Protein AF-A0A956PMZ0-F1 (afdb_monomer)

Solvent-accessible surface area (backbone atoms only — not comparable to full-atom values): 6805 Å² total; per-residue (Å²): 133,93,84,77,56,69,70,60,45,34,74,75,53,40,74,47,64,72,38,71,48,65,55,79,91,53,97,48,68,50,54,26,74,41,56,53,54,49,92,94,58,68,57,39,80,57,94,92,48,43,47,35,85,71,41,34,20,42,74,79,65,39,64,92,76,49,33,46,78,43,72,49,60,59,36,77,46,80,43,93,87,81,37,40,28,25,26,20,42,25,28,42,98,93,37,83,66,36,78,23,19,48,22,12,69,91,77,39,78,75,42,36,86,66,24,34,56

Secondary structure (DSSP, 8-state):
-----HHHHHHHH---TT-EEE-TTSS-EEE--EE-S-TT-----STTSSSSBTTTB-SS--TTTT--SEEEEEEEEEETTTEEEEEEEEEETTEEEEEE--B-TTTSTTPPTT-B-

Radius of gyration: 14.93 Å; Cα contacts (8 Å, |Δi|>4): 235; chains: 1; bounding box: 39×31×37 Å

Foldseek 3Di:
DDDDDQVVCCVPLNDAAQDWDDDPPDPDIAGAHEEQEDPPQFDDDDDPGQPDDPGQADPPQDVVNQEFPDKDTQDFDDDPVVHTHTFIWTHDPNDTPDTHYAGDPVHGPNHDPSRYD

Sequence 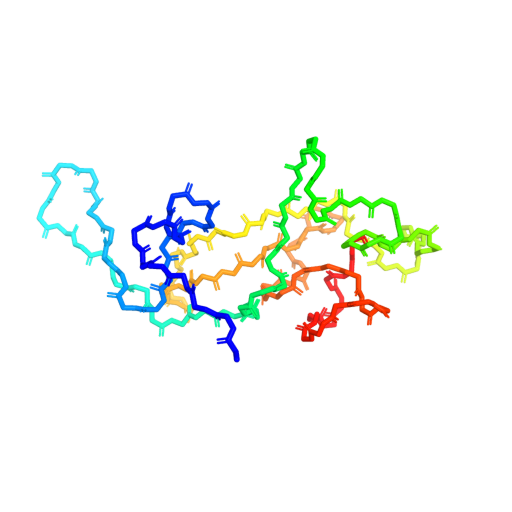(117 aa):
MTQVSRQEYVGIFGPTVGDKIRLGNTDLYLEIEKDLRVYGEELIYGGGKTMRDGQGMDNYLTRAGGALDLVITNVTVVDAELGVIKADVGVRDGLIVGIGKAGNPNTMHGVTTGMAV

pLDDT: mean 97.81, std 3.03, range [66.5, 98.88]

Mean predicted aligned error: 2.31 Å

Structure (mmCIF, N/CA/C/O backbone):
data_AF-A0A956PMZ0-F1
#
_entry.id   AF-A0A956PMZ0-F1
#
loop_
_atom_site.group_PDB
_atom_site.id
_atom_site.type_symbol
_atom_site.label_atom_id
_atom_site.label_alt_id
_atom_site.label_comp_id
_atom_site.label_asym_id
_atom_site.label_entity_id
_atom_site.label_seq_id
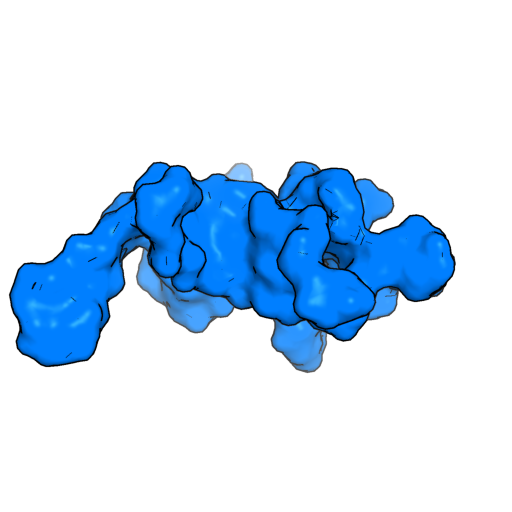_atom_site.pdbx_PDB_ins_code
_atom_site.Cartn_x
_atom_site.Cartn_y
_atom_site.Cartn_z
_atom_site.occupancy
_atom_site.B_iso_or_equiv
_atom_site.auth_seq_id
_atom_site.auth_comp_id
_atom_site.auth_asym_id
_atom_site.auth_atom_id
_atom_site.pdbx_PDB_model_num
ATOM 1 N N . MET A 1 1 ? 16.428 12.388 13.380 1.00 66.50 1 MET A N 1
ATOM 2 C CA . MET A 1 1 ? 15.300 11.679 12.744 1.00 66.50 1 MET A CA 1
ATOM 3 C C . MET A 1 1 ? 14.111 12.622 12.792 1.00 66.50 1 MET A C 1
ATOM 5 O O . MET A 1 1 ? 13.828 13.131 13.871 1.00 66.50 1 MET A O 1
ATOM 9 N N . THR A 1 2 ? 13.508 12.946 11.652 1.00 92.69 2 THR A N 1
ATOM 10 C CA . THR A 1 2 ? 12.341 13.843 11.601 1.00 92.69 2 THR A CA 1
ATOM 11 C C . THR A 1 2 ? 11.118 13.108 12.143 1.00 92.69 2 THR A C 1
ATOM 13 O O . THR A 1 2 ? 10.989 11.905 11.935 1.00 92.69 2 THR A O 1
ATOM 16 N N . GLN A 1 3 ? 10.246 13.810 12.859 1.00 95.12 3 GLN A N 1
ATOM 17 C CA . GLN A 1 3 ? 9.015 13.255 13.420 1.00 95.12 3 GLN A CA 1
ATOM 18 C C . GLN A 1 3 ? 7.813 14.014 12.854 1.00 95.12 3 GLN A C 1
ATOM 20 O O . GLN A 1 3 ? 7.926 15.194 12.527 1.00 95.12 3 GLN A O 1
ATOM 25 N N . VAL A 1 4 ? 6.675 13.334 12.752 1.00 96.94 4 VAL A N 1
ATOM 26 C CA . VAL A 1 4 ? 5.390 13.892 12.312 1.00 96.94 4 VAL A CA 1
ATOM 27 C C . VAL A 1 4 ? 4.322 13.506 13.327 1.00 96.94 4 VAL A C 1
ATOM 29 O O . VAL A 1 4 ? 4.398 12.429 13.926 1.00 96.94 4 VAL A O 1
ATOM 32 N N . SER A 1 5 ? 3.344 14.381 13.564 1.00 98.00 5 SER A N 1
ATOM 33 C CA . SER A 1 5 ? 2.247 14.034 14.462 1.00 98.00 5 SER A CA 1
ATOM 34 C C . SER A 1 5 ? 1.367 12.946 13.844 1.00 98.00 5 SER A C 1
ATOM 36 O O . SER A 1 5 ? 1.225 12.840 12.624 1.00 98.00 5 SER A O 1
ATOM 38 N N . ARG A 1 6 ? 0.721 12.143 14.695 1.00 97.38 6 ARG A N 1
ATOM 39 C CA . ARG A 1 6 ? -0.161 11.071 14.224 1.00 97.38 6 ARG A CA 1
ATOM 40 C C . ARG A 1 6 ? -1.338 11.608 13.407 1.00 97.38 6 ARG A C 1
ATOM 42 O O . ARG A 1 6 ? -1.667 11.047 12.372 1.00 97.38 6 ARG A O 1
ATOM 49 N N . GLN A 1 7 ? -1.919 12.731 13.828 1.00 97.88 7 GLN A N 1
ATOM 50 C CA . GLN A 1 7 ? -3.029 13.375 13.122 1.00 97.88 7 GLN A CA 1
ATOM 51 C C . GLN A 1 7 ? -2.639 13.805 11.699 1.00 97.88 7 GLN A C 1
ATOM 53 O O . GLN A 1 7 ? -3.395 13.570 10.758 1.00 97.88 7 GLN A O 1
ATOM 58 N N . GLU A 1 8 ? -1.461 14.415 11.534 1.00 98.19 8 GLU A N 1
ATOM 59 C CA . GLU A 1 8 ? -0.953 14.817 10.217 1.00 98.19 8 GLU A CA 1
ATOM 60 C C . GLU A 1 8 ? -0.624 13.600 9.351 1.00 98.19 8 GLU A C 1
ATOM 62 O O . GLU A 1 8 ? -0.993 13.573 8.179 1.00 98.19 8 GLU A O 1
ATOM 67 N N . TYR A 1 9 ? -0.000 12.570 9.934 1.00 98.19 9 TYR A N 1
ATOM 68 C CA . TYR A 1 9 ? 0.296 11.325 9.227 1.00 98.19 9 TYR A CA 1
ATOM 69 C C . TYR A 1 9 ? -0.980 10.687 8.663 1.00 98.19 9 TYR A C 1
ATOM 71 O O . TYR A 1 9 ? -1.052 10.388 7.471 1.00 98.19 9 TYR A O 1
ATOM 79 N N . VAL A 1 10 ? -2.021 10.560 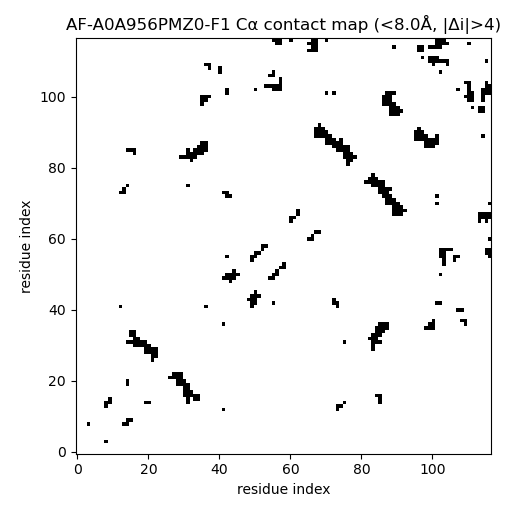9.493 1.00 97.88 10 VAL A N 1
ATOM 80 C CA . VAL A 1 10 ? -3.318 10.006 9.079 1.00 97.88 10 VAL A CA 1
ATOM 81 C C . VAL A 1 10 ? -3.980 10.856 7.997 1.00 97.88 10 VAL A C 1
ATOM 83 O O . VAL A 1 10 ? -4.569 10.304 7.071 1.00 97.88 10 VAL A O 1
ATOM 86 N N . GLY A 1 11 ? -3.848 12.183 8.062 1.00 97.75 11 GLY A N 1
ATOM 87 C CA . GLY A 1 11 ? -4.384 13.087 7.043 1.00 97.75 11 GLY A CA 1
ATOM 88 C C . GLY A 1 11 ? -3.767 12.910 5.650 1.00 97.75 11 GLY A C 1
ATOM 89 O O . GLY A 1 11 ? -4.405 13.271 4.663 1.00 97.75 11 GLY A O 1
ATOM 90 N N . ILE A 1 12 ? -2.554 12.352 5.557 1.00 97.00 12 ILE A N 1
ATOM 91 C CA . ILE A 1 12 ? -1.819 12.189 4.292 1.00 97.00 12 ILE A CA 1
ATOM 92 C C . ILE A 1 12 ? -1.810 10.727 3.827 1.00 97.00 12 ILE A C 1
ATOM 94 O O . I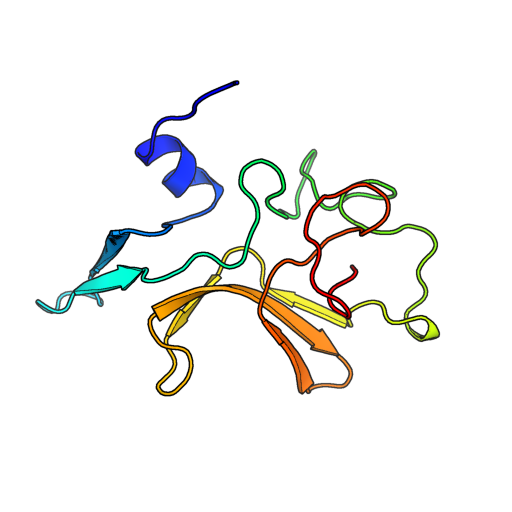LE A 1 12 ? -2.097 10.449 2.664 1.00 97.00 12 ILE A O 1
ATOM 98 N N . PHE A 1 13 ? -1.484 9.793 4.723 1.00 98.12 13 PHE A N 1
ATOM 99 C CA . PHE A 1 13 ? -1.244 8.375 4.412 1.00 98.12 13 PHE A CA 1
ATOM 100 C C . PHE A 1 13 ? -2.335 7.442 4.965 1.00 98.12 13 PHE A C 1
ATOM 102 O O . PHE A 1 13 ? -2.334 6.230 4.715 1.00 98.12 13 PHE A O 1
ATOM 109 N N . GLY A 1 14 ? -3.287 7.990 5.718 1.00 98.31 14 GLY A N 1
ATOM 110 C CA . GLY A 1 14 ? -4.302 7.229 6.433 1.00 98.31 14 GLY A CA 1
ATOM 111 C C . GLY A 1 14 ? -3.782 6.560 7.717 1.00 98.31 14 GLY A C 1
ATOM 112 O O . GLY A 1 14 ? -2.620 6.721 8.090 1.00 98.31 14 GLY A O 1
ATOM 113 N N . PRO A 1 15 ? -4.653 5.807 8.409 1.00 98.44 15 PRO A N 1
ATOM 114 C CA . PRO A 1 15 ? -4.347 5.172 9.694 1.00 98.44 15 PRO A CA 1
ATOM 115 C C . PRO A 1 15 ? -3.251 4.103 9.574 1.00 98.44 15 PRO A C 1
ATOM 117 O O . PRO A 1 15 ? -3.116 3.475 8.523 1.00 98.44 15 PRO A O 1
ATOM 120 N N . THR A 1 16 ? -2.493 3.886 10.652 1.00 98.75 16 THR A N 1
ATOM 121 C CA . THR A 1 16 ? -1.434 2.865 10.783 1.00 98.75 16 THR A CA 1
ATOM 122 C C . THR A 1 16 ? -1.530 2.123 12.136 1.00 98.75 16 THR A C 1
ATOM 124 O O . THR A 1 16 ? -2.517 2.275 12.850 1.00 98.75 16 THR A O 1
ATOM 127 N N . VAL A 1 17 ? -0.552 1.283 12.497 1.00 98.69 17 VAL A N 1
ATOM 128 C CA . VAL A 1 17 ? -0.590 0.330 13.630 1.00 98.69 17 VAL A CA 1
ATOM 129 C C . VAL A 1 17 ? -1.130 0.943 14.924 1.00 98.69 17 VAL A C 1
ATOM 131 O O . VAL A 1 17 ? -0.539 1.872 15.475 1.00 98.69 17 VAL A O 1
ATOM 134 N N . GLY A 1 18 ? -2.226 0.397 15.446 1.00 98.50 18 GLY A N 1
ATOM 135 C CA . GLY A 1 18 ? -2.902 0.845 16.668 1.00 98.50 18 GLY A CA 1
ATOM 136 C C . GLY A 1 18 ? -3.947 1.950 16.464 1.00 98.50 18 GLY A C 1
ATOM 137 O O . GLY A 1 18 ? -4.664 2.285 17.406 1.00 98.50 18 GLY A O 1
ATOM 138 N N . ASP A 1 19 ? -4.066 2.523 15.261 1.00 98.62 19 ASP A N 1
ATOM 139 C CA . ASP A 1 19 ? -5.194 3.396 14.928 1.00 98.62 19 ASP A CA 1
ATOM 140 C C . ASP A 1 19 ? -6.477 2.579 14.793 1.00 98.62 19 ASP A C 1
ATOM 142 O O . ASP A 1 19 ? -6.460 1.438 14.322 1.00 98.62 19 ASP A O 1
ATOM 146 N N . LYS A 1 20 ? -7.602 3.196 15.174 1.00 98.62 20 LYS A N 1
ATOM 147 C CA . LYS A 1 20 ? -8.928 2.579 15.116 1.00 98.62 20 LYS A CA 1
ATOM 148 C C . LYS A 1 20 ? -9.830 3.255 14.098 1.00 98.62 20 LYS A C 1
ATOM 150 O O . LYS A 1 20 ? -9.943 4.478 14.080 1.00 98.62 20 LYS A O 1
ATOM 155 N N . ILE A 1 21 ? -10.524 2.451 13.298 1.00 98.62 21 ILE A N 1
ATOM 156 C CA . ILE A 1 21 ? -11.502 2.906 12.307 1.00 98.62 21 ILE A CA 1
ATOM 157 C C . ILE A 1 21 ? -12.884 2.412 12.723 1.00 98.62 21 ILE A C 1
ATOM 159 O O . ILE A 1 21 ? -13.099 1.209 12.872 1.00 98.62 21 ILE A O 1
ATOM 163 N N . ARG A 1 22 ? -13.832 3.338 12.888 1.00 98.62 22 ARG A N 1
ATOM 164 C CA . ARG A 1 22 ? -15.238 3.006 13.147 1.00 98.62 22 ARG A CA 1
ATOM 165 C C . ARG A 1 22 ? -15.912 2.534 11.859 1.00 98.62 22 ARG A C 1
ATOM 167 O O . ARG A 1 22 ? -15.807 3.201 10.829 1.00 98.62 22 ARG A O 1
ATOM 174 N N . LEU A 1 23 ? -16.644 1.425 11.919 1.00 98.56 23 LEU A N 1
ATOM 175 C CA . LEU A 1 23 ? -17.385 0.908 10.767 1.00 98.56 23 LEU A CA 1
ATOM 176 C C . LEU A 1 23 ? -18.754 1.585 10.656 1.00 98.56 23 LEU A C 1
ATOM 178 O O . LEU A 1 23 ? -19.734 1.174 11.282 1.00 98.56 23 LEU A O 1
ATOM 182 N N . GLY A 1 24 ? -18.811 2.652 9.858 1.00 98.19 24 GLY A N 1
ATOM 183 C CA . GLY A 1 24 ? -20.024 3.441 9.655 1.00 98.19 24 GLY A CA 1
ATOM 184 C C . GLY A 1 24 ? -20.514 4.072 10.960 1.00 98.19 24 GLY A C 1
ATOM 185 O O . GLY A 1 24 ? -19.747 4.685 11.699 1.00 98.19 24 GLY A O 1
ATOM 186 N N . ASN A 1 25 ? -21.804 3.917 11.252 1.00 98.06 25 ASN A N 1
ATOM 187 C CA . ASN A 1 25 ? -22.431 4.399 12.484 1.00 98.06 25 ASN A CA 1
ATOM 188 C C . ASN A 1 25 ? -22.548 3.322 13.582 1.00 98.06 25 ASN A C 1
ATOM 190 O O . ASN A 1 25 ? -23.149 3.585 14.620 1.00 98.06 25 ASN A O 1
ATOM 194 N N . THR A 1 26 ? -21.965 2.137 13.389 1.00 98.69 26 THR A N 1
ATOM 195 C CA . THR A 1 26 ? -22.013 1.025 14.360 1.00 98.69 26 THR A CA 1
ATOM 196 C C . THR A 1 26 ? -21.076 1.248 15.546 1.00 98.69 26 THR A C 1
ATOM 198 O O . THR A 1 26 ? -20.232 2.130 15.491 1.00 98.69 26 THR A O 1
ATOM 201 N N . ASP A 1 27 ? -21.138 0.422 16.589 1.00 98.56 27 ASP A N 1
ATOM 202 C CA . ASP A 1 27 ? -20.152 0.450 17.686 1.00 98.56 27 ASP A CA 1
ATOM 203 C C . ASP A 1 27 ? -18.959 -0.496 17.455 1.00 98.56 27 ASP A C 1
ATOM 205 O O . ASP A 1 27 ? -18.256 -0.878 18.390 1.00 98.56 27 ASP A O 1
ATOM 209 N N . LEU A 1 28 ? -18.713 -0.867 16.194 1.00 98.69 28 LEU A N 1
ATOM 210 C CA . LEU A 1 28 ? -17.581 -1.693 15.789 1.00 98.69 28 LEU A CA 1
ATOM 211 C C . LEU A 1 28 ? -16.389 -0.820 15.389 1.00 98.69 28 LEU A C 1
ATOM 213 O O . LEU A 1 28 ? -16.518 0.108 14.584 1.00 98.69 28 LEU A O 1
ATOM 217 N N . TYR A 1 29 ? -15.218 -1.171 15.919 1.00 98.62 29 TYR A N 1
ATOM 218 C CA . TYR A 1 29 ? -13.946 -0.518 15.629 1.00 98.62 29 TYR A CA 1
ATOM 219 C C . TYR A 1 29 ? -12.919 -1.560 15.200 1.00 98.62 29 TYR A C 1
ATOM 221 O O . TYR A 1 29 ? -12.651 -2.503 15.941 1.00 98.62 29 TYR A O 1
ATOM 229 N N . LEU A 1 30 ? -12.331 -1.362 14.023 1.00 98.19 30 LEU A N 1
ATOM 230 C CA . LEU A 1 30 ? -11.172 -2.126 13.575 1.00 98.19 30 LEU A CA 1
ATOM 231 C C . LEU A 1 30 ? -9.909 -1.444 14.082 1.00 98.19 30 LEU A C 1
ATOM 233 O O . LEU A 1 30 ? -9.791 -0.232 13.930 1.00 98.19 30 LEU A O 1
ATOM 237 N N . GLU A 1 31 ? -8.977 -2.199 14.649 1.00 98.81 31 GLU A N 1
ATOM 238 C CA . GLU A 1 31 ? -7.642 -1.713 15.000 1.00 98.81 31 GLU A CA 1
ATOM 239 C C . GLU A 1 31 ? -6.639 -2.246 13.979 1.00 98.81 31 GLU A C 1
ATOM 241 O O . GLU A 1 31 ? -6.679 -3.425 13.645 1.00 98.81 31 GLU A O 1
ATOM 246 N N . ILE A 1 32 ? -5.758 -1.389 13.461 1.00 98.81 32 ILE A N 1
ATOM 247 C CA . ILE A 1 32 ? -4.712 -1.839 12.536 1.00 98.81 32 ILE A CA 1
ATOM 248 C C . ILE A 1 32 ? -3.650 -2.601 13.321 1.00 98.81 32 ILE A C 1
ATOM 250 O O . ILE A 1 32 ? -2.973 -2.033 14.176 1.00 98.81 32 ILE A O 1
ATOM 254 N N . GLU A 1 33 ? -3.468 -3.871 12.985 1.00 98.81 33 GLU A N 1
ATOM 255 C CA . GLU A 1 33 ? -2.578 -4.784 13.702 1.00 98.81 33 GLU A CA 1
ATOM 256 C C . GLU A 1 33 ? -1.133 -4.675 13.211 1.00 98.81 33 GLU A C 1
ATOM 258 O O . GLU A 1 33 ? -0.185 -4.802 13.987 1.00 98.81 33 GLU A O 1
ATOM 263 N N . LYS A 1 34 ? -0.958 -4.462 11.901 1.00 98.69 34 LYS A N 1
ATOM 264 C CA . LYS A 1 34 ? 0.347 -4.406 11.231 1.00 98.69 34 LYS A CA 1
ATOM 265 C C . LYS A 1 34 ? 0.323 -3.401 10.091 1.00 98.69 34 LYS A C 1
ATOM 267 O O . LYS A 1 34 ? -0.678 -3.264 9.393 1.00 98.69 34 LYS A O 1
ATOM 272 N N . ASP A 1 35 ? 1.457 -2.753 9.873 1.00 98.69 35 ASP A N 1
ATOM 273 C CA . ASP A 1 35 ? 1.729 -1.971 8.673 1.00 98.69 35 ASP A CA 1
ATOM 274 C C . ASP A 1 35 ? 2.898 -2.630 7.948 1.00 98.69 35 ASP A C 1
ATOM 276 O O . ASP A 1 35 ? 3.974 -2.796 8.521 1.00 98.69 35 ASP A O 1
ATOM 280 N N . LEU A 1 36 ? 2.655 -3.080 6.719 1.00 98.69 36 LEU A N 1
ATOM 281 C CA . LEU A 1 36 ? 3.641 -3.794 5.908 1.00 98.69 36 LEU A CA 1
ATOM 282 C C . LEU A 1 36 ? 4.541 -2.842 5.107 1.00 98.69 36 LEU A C 1
ATOM 284 O O . LEU A 1 36 ? 5.368 -3.294 4.315 1.00 98.69 36 LEU A O 1
ATOM 288 N N . ARG A 1 37 ? 4.362 -1.530 5.279 1.00 98.38 37 ARG A N 1
ATOM 289 C CA . ARG A 1 37 ? 5.106 -0.487 4.571 1.00 98.38 37 ARG A CA 1
ATOM 290 C C . ARG A 1 37 ? 6.241 0.063 5.434 1.00 98.38 37 ARG A C 1
ATOM 292 O O . ARG A 1 37 ? 6.428 -0.309 6.589 1.00 98.38 37 ARG A O 1
ATOM 299 N N . VAL A 1 38 ? 7.008 0.978 4.846 1.00 98.06 38 VAL A N 1
ATOM 300 C CA . VAL A 1 38 ? 8.148 1.639 5.486 1.00 98.06 38 VAL A CA 1
ATOM 301 C C . VAL A 1 38 ? 7.829 3.120 5.676 1.00 98.06 38 VAL A C 1
ATOM 303 O O . VAL A 1 38 ? 7.511 3.810 4.707 1.00 98.06 38 VAL A O 1
ATOM 306 N N . TYR A 1 39 ? 7.923 3.602 6.918 1.00 97.44 39 TYR A N 1
ATOM 307 C CA . TYR A 1 39 ? 7.707 5.012 7.241 1.00 97.44 39 TYR A CA 1
ATOM 308 C C . TYR A 1 39 ? 8.744 5.912 6.564 1.00 97.44 39 TYR A C 1
ATOM 310 O O . TYR A 1 39 ? 9.947 5.676 6.691 1.00 97.44 39 TYR A O 1
ATOM 318 N N . GLY A 1 40 ? 8.277 6.964 5.891 1.00 96.88 40 GLY A N 1
ATOM 319 C CA . GLY A 1 40 ? 9.103 7.881 5.101 1.00 96.88 40 GLY A CA 1
ATOM 320 C C . GLY A 1 40 ? 9.265 7.471 3.634 1.00 96.88 40 GLY A C 1
ATOM 321 O O . GLY A 1 40 ? 9.770 8.261 2.843 1.00 96.88 40 GLY A O 1
ATOM 322 N N . GLU A 1 41 ? 8.809 6.272 3.267 1.00 97.50 41 GLU A N 1
ATOM 323 C CA . GLU A 1 41 ? 8.864 5.715 1.912 1.00 97.50 41 GLU A CA 1
ATOM 324 C C . GLU A 1 41 ? 7.454 5.501 1.332 1.00 97.50 41 GLU A C 1
ATOM 326 O O . GLU A 1 41 ? 7.262 4.719 0.402 1.00 97.50 41 GLU A O 1
ATOM 331 N N . GLU A 1 42 ? 6.419 6.131 1.882 1.00 98.44 42 GLU A N 1
ATOM 332 C CA . GLU A 1 42 ? 5.042 5.936 1.431 1.00 98.44 42 GLU A CA 1
ATOM 333 C C . GLU A 1 42 ? 4.843 6.350 -0.040 1.00 98.44 42 GLU A C 1
ATOM 335 O O . GLU A 1 42 ? 5.279 7.415 -0.500 1.00 98.44 42 GLU A O 1
ATOM 340 N N . LEU A 1 43 ? 4.143 5.504 -0.801 1.00 97.94 43 LEU A N 1
ATOM 341 C CA . LEU A 1 43 ? 3.909 5.729 -2.224 1.00 97.94 43 LEU A CA 1
ATOM 342 C C . LEU A 1 43 ? 2.586 6.472 -2.445 1.00 97.94 43 LEU A C 1
ATOM 344 O O . LEU A 1 43 ? 1.512 5.973 -2.116 1.00 97.94 43 LEU A O 1
ATOM 348 N N . ILE A 1 44 ? 2.641 7.670 -3.025 1.00 97.56 44 ILE A N 1
ATOM 349 C CA . ILE A 1 44 ? 1.468 8.481 -3.367 1.00 97.56 44 ILE A CA 1
ATOM 350 C C . ILE A 1 44 ? 1.623 9.009 -4.790 1.00 97.56 44 ILE A C 1
ATOM 352 O O . ILE A 1 44 ? 2.656 9.579 -5.152 1.00 97.56 44 ILE A O 1
ATOM 356 N N . TYR A 1 45 ? 0.554 8.880 -5.573 1.00 97.69 45 TYR A N 1
ATOM 357 C CA . TYR A 1 45 ? 0.423 9.508 -6.881 1.00 97.69 45 TYR A CA 1
ATOM 358 C C . TYR A 1 45 ? -0.132 10.937 -6.777 1.00 97.69 45 TYR A C 1
ATOM 360 O O . TYR A 1 45 ? -1.018 11.225 -5.974 1.00 97.69 45 TYR A O 1
ATOM 368 N N . GLY A 1 46 ? 0.378 11.844 -7.614 1.00 96.88 46 GLY A N 1
ATOM 369 C CA . GLY A 1 46 ? -0.129 13.210 -7.753 1.00 96.88 46 GLY A CA 1
ATOM 370 C C . GLY A 1 46 ? 0.962 14.241 -8.042 1.00 96.88 46 GLY A C 1
ATOM 371 O O . GLY A 1 46 ? 2.158 13.940 -8.047 1.00 96.88 46 GLY A O 1
ATOM 372 N N . GLY A 1 47 ? 0.551 15.496 -8.249 1.00 97.38 47 GLY A N 1
ATOM 373 C CA . GLY A 1 47 ? 1.469 16.606 -8.517 1.00 97.38 47 GLY A CA 1
ATOM 374 C C . GLY A 1 47 ? 2.505 16.776 -7.400 1.00 97.38 47 GLY A C 1
ATOM 375 O O . GLY A 1 47 ? 2.146 17.027 -6.243 1.00 97.38 47 GLY A O 1
ATOM 376 N N . GLY A 1 48 ? 3.785 16.605 -7.745 1.00 97.00 48 GLY A N 1
ATOM 377 C CA . GLY A 1 48 ? 4.916 16.722 -6.818 1.00 97.00 48 GLY A CA 1
ATOM 378 C C . GLY A 1 48 ? 4.980 15.645 -5.727 1.00 97.00 48 GLY A C 1
ATOM 379 O O . GLY A 1 48 ? 5.557 15.905 -4.676 1.00 97.00 48 GLY A O 1
ATOM 380 N N . LYS A 1 49 ? 4.350 14.479 -5.925 1.00 98.06 49 LYS A N 1
ATOM 381 C CA . LYS A 1 49 ? 4.347 13.365 -4.957 1.00 98.06 49 LYS A CA 1
ATOM 382 C C . LYS A 1 49 ? 5.470 12.355 -5.243 1.00 98.06 49 LYS A C 1
ATOM 384 O O . LYS A 1 49 ? 6.357 12.632 -6.053 1.00 98.06 49 LYS A O 1
ATOM 389 N N .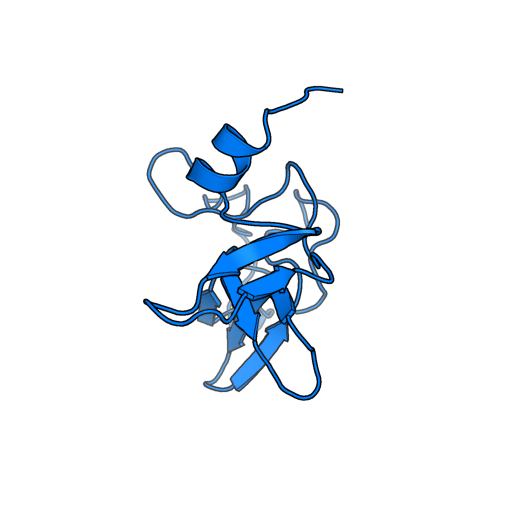 THR A 1 50 ? 5.467 11.221 -4.543 1.00 97.62 50 THR A N 1
ATOM 390 C CA . THR A 1 50 ? 6.558 10.232 -4.583 1.00 97.62 50 THR A CA 1
ATOM 391 C C . THR A 1 50 ? 6.527 9.351 -5.832 1.00 97.62 50 THR A C 1
ATOM 393 O O . THR A 1 50 ? 7.585 9.010 -6.358 1.00 97.62 50 THR A O 1
ATOM 396 N N . MET A 1 51 ? 5.343 9.028 -6.359 1.00 97.56 51 MET A N 1
ATOM 397 C CA . MET A 1 51 ? 5.187 8.183 -7.548 1.00 97.56 51 MET A CA 1
ATOM 398 C C . MET A 1 51 ? 5.425 8.985 -8.838 1.00 97.56 51 MET A C 1
ATOM 400 O O . MET A 1 51 ? 4.491 9.439 -9.501 1.00 97.56 51 MET A O 1
ATOM 404 N N . ARG A 1 52 ? 6.702 9.217 -9.148 1.00 98.06 52 ARG A N 1
ATOM 405 C CA . ARG A 1 52 ? 7.190 9.950 -10.324 1.00 98.06 52 ARG A CA 1
ATOM 406 C C . ARG A 1 52 ? 8.363 9.222 -10.963 1.00 98.06 52 ARG A C 1
ATOM 408 O O . ARG A 1 52 ? 9.034 8.435 -10.300 1.00 98.06 52 ARG A O 1
ATOM 415 N N . ASP A 1 53 ? 8.598 9.555 -12.227 1.00 97.19 53 ASP A N 1
ATOM 416 C CA . ASP A 1 53 ? 9.668 9.018 -13.067 1.00 97.19 53 ASP A CA 1
ATOM 417 C C . ASP A 1 53 ? 11.034 9.037 -12.358 1.00 97.19 53 ASP A C 1
ATOM 419 O O . ASP A 1 53 ? 11.500 10.096 -11.925 1.00 97.19 53 ASP A O 1
ATOM 423 N N . GLY A 1 54 ? 11.633 7.856 -12.179 1.00 97.38 54 GLY A N 1
ATOM 424 C CA . GLY A 1 54 ? 12.938 7.663 -11.537 1.00 97.38 54 GLY A CA 1
ATOM 425 C C . GLY A 1 54 ? 12.954 7.854 -10.015 1.00 97.38 54 GLY A C 1
ATOM 426 O O . GLY A 1 54 ? 14.026 7.858 -9.414 1.00 97.38 54 GLY A O 1
ATOM 427 N N . GLN A 1 55 ? 11.790 8.041 -9.385 1.00 98.31 55 GLN A N 1
ATOM 428 C CA . GLN A 1 55 ? 11.620 8.114 -7.929 1.00 98.31 55 GLN A CA 1
ATOM 429 C C . GLN A 1 55 ? 10.867 6.877 -7.468 1.00 98.31 55 GLN A C 1
ATOM 431 O O . GLN A 1 55 ? 11.360 5.784 -7.681 1.00 98.31 55 GLN A O 1
ATOM 436 N N . GLY A 1 56 ? 9.662 7.008 -6.902 1.00 97.75 56 GLY A N 1
ATOM 437 C CA . GLY A 1 56 ? 8.858 5.853 -6.507 1.00 97.75 56 GLY A CA 1
ATOM 438 C C . GLY A 1 56 ? 8.337 5.002 -7.667 1.00 97.75 56 GLY A C 1
ATOM 439 O O . GLY A 1 56 ? 7.776 3.947 -7.400 1.00 97.75 56 GLY A O 1
ATOM 440 N N . MET A 1 57 ? 8.523 5.450 -8.913 1.00 97.69 57 MET A N 1
ATOM 441 C CA . MET A 1 57 ? 8.271 4.685 -10.133 1.00 97.69 57 MET A CA 1
ATOM 442 C C . MET A 1 57 ? 9.607 4.401 -10.832 1.00 97.69 57 MET A C 1
ATOM 444 O O . MET A 1 57 ? 10.353 5.336 -11.147 1.00 97.69 57 MET A O 1
ATOM 448 N N . ASP A 1 58 ? 9.914 3.125 -11.043 1.00 97.81 58 ASP A N 1
ATOM 449 C CA . ASP A 1 58 ? 11.068 2.670 -11.809 1.00 97.81 58 ASP A CA 1
ATOM 450 C C . ASP A 1 58 ? 10.869 3.031 -13.285 1.00 97.81 58 ASP A C 1
ATOM 452 O O . ASP A 1 58 ? 9.906 2.630 -13.934 1.00 97.81 58 ASP A O 1
ATOM 456 N N . ASN A 1 59 ? 11.796 3.819 -13.822 1.00 97.00 59 ASN A N 1
ATOM 457 C CA . ASN A 1 59 ? 11.719 4.343 -15.178 1.00 97.00 59 ASN A CA 1
ATOM 458 C C . ASN A 1 59 ? 12.398 3.471 -16.242 1.00 97.00 59 ASN A C 1
ATOM 460 O O . ASN A 1 59 ? 12.396 3.820 -17.423 1.00 97.00 59 ASN A O 1
ATOM 464 N N . TYR A 1 60 ? 12.970 2.337 -15.840 1.00 97.19 60 TYR A N 1
ATOM 465 C CA . TYR A 1 60 ? 13.567 1.345 -16.732 1.00 97.19 60 TYR A CA 1
ATOM 466 C C . TYR A 1 60 ? 12.773 0.037 -16.754 1.00 97.19 60 TYR A C 1
ATOM 468 O O . TYR A 1 60 ? 12.858 -0.719 -17.729 1.00 97.19 60 TYR A O 1
ATOM 476 N N . LEU A 1 61 ? 12.010 -0.252 -15.694 1.00 97.25 61 LEU A N 1
ATOM 477 C CA . LEU A 1 61 ? 11.265 -1.496 -15.574 1.00 97.25 61 LEU A CA 1
ATOM 478 C C . LEU A 1 61 ? 10.122 -1.557 -16.588 1.00 97.25 61 LEU A C 1
ATOM 480 O O . LEU A 1 61 ? 9.162 -0.792 -16.566 1.00 97.25 61 LEU A O 1
A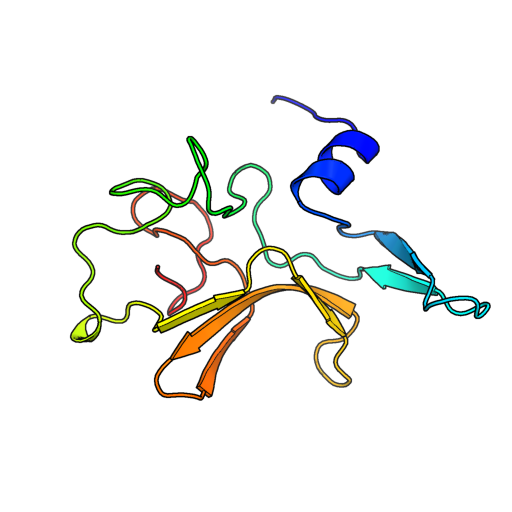TOM 484 N N . THR A 1 62 ? 10.201 -2.536 -17.482 1.00 97.94 62 THR A N 1
ATOM 485 C CA . THR A 1 62 ? 9.109 -2.807 -18.415 1.00 97.94 62 THR A CA 1
ATOM 486 C C . THR A 1 62 ? 8.035 -3.661 -17.752 1.00 97.94 62 THR A C 1
ATOM 488 O O . THR A 1 62 ? 8.301 -4.441 -16.833 1.00 97.94 62 THR A O 1
ATOM 491 N N . ARG A 1 63 ? 6.820 -3.629 -18.310 1.00 97.62 63 ARG A N 1
ATOM 492 C CA . ARG A 1 63 ? 5.769 -4.586 -17.947 1.00 97.62 63 ARG A CA 1
ATOM 493 C C . ARG A 1 63 ? 6.269 -6.029 -18.047 1.00 97.62 63 ARG A C 1
ATOM 495 O O . ARG A 1 63 ? 6.112 -6.793 -17.101 1.00 97.62 63 ARG A O 1
ATOM 502 N N . ALA A 1 64 ? 6.928 -6.405 -19.146 1.00 97.50 64 ALA A N 1
ATOM 503 C CA . ALA A 1 64 ? 7.498 -7.748 -19.310 1.00 97.50 64 ALA A CA 1
ATOM 504 C C . ALA A 1 64 ? 8.544 -8.089 -18.229 1.00 97.50 64 ALA A C 1
ATOM 506 O O . ALA A 1 64 ? 8.644 -9.245 -17.831 1.00 97.50 64 ALA A O 1
ATOM 507 N N . GLY A 1 65 ? 9.262 -7.082 -17.723 1.00 96.00 65 GLY A N 1
ATOM 508 C CA . GLY A 1 65 ? 10.250 -7.210 -16.652 1.00 96.00 65 GLY A CA 1
ATOM 509 C C . GLY A 1 65 ? 9.678 -7.343 -15.238 1.00 96.00 65 GLY A C 1
ATOM 510 O O . GLY A 1 65 ? 10.437 -7.657 -14.330 1.00 96.00 65 GLY A O 1
ATOM 511 N N . GLY A 1 66 ? 8.373 -7.143 -15.034 1.00 96.56 66 GLY A N 1
ATOM 512 C CA . GLY A 1 66 ? 7.739 -7.366 -13.727 1.00 96.56 66 GLY A CA 1
ATOM 513 C C . GLY A 1 66 ? 6.952 -6.190 -13.149 1.00 96.56 66 GLY A C 1
ATOM 514 O O . GLY A 1 66 ? 6.392 -6.356 -12.071 1.00 96.56 66 GLY A O 1
ATOM 515 N N . ALA A 1 67 ? 6.856 -5.046 -13.843 1.00 98.12 67 ALA A N 1
ATOM 516 C CA . ALA A 1 67 ? 6.075 -3.905 -13.347 1.00 98.12 67 ALA A CA 1
ATOM 517 C C . ALA A 1 67 ? 4.596 -4.270 -13.105 1.00 98.12 67 ALA A C 1
ATOM 519 O O . ALA A 1 67 ? 4.013 -5.068 -13.853 1.00 98.12 67 ALA A O 1
ATOM 520 N N . LEU A 1 68 ? 3.998 -3.697 -12.059 1.00 98.56 68 LEU A N 1
ATOM 521 C CA . LEU A 1 68 ? 2.575 -3.862 -11.760 1.00 98.56 68 LEU A CA 1
ATOM 522 C C . LEU A 1 68 ? 1.694 -3.205 -12.835 1.00 98.56 68 LEU A C 1
ATOM 524 O O . LEU A 1 68 ? 2.037 -2.158 -13.377 1.00 98.56 68 LEU A O 1
ATOM 528 N N . ASP A 1 69 ? 0.526 -3.795 -13.102 1.00 98.50 69 ASP A N 1
ATOM 529 C CA . ASP A 1 69 ? -0.486 -3.176 -13.974 1.00 98.50 69 ASP A CA 1
ATOM 530 C C . ASP A 1 69 ? -1.303 -2.122 -13.204 1.00 98.50 69 ASP A C 1
ATOM 532 O O . ASP A 1 69 ? -1.732 -1.113 -13.762 1.00 98.50 69 ASP A O 1
ATOM 536 N N . LEU A 1 70 ? -1.524 -2.369 -11.909 1.00 98.69 70 LEU A N 1
ATOM 537 C CA . LEU A 1 70 ? -2.216 -1.481 -10.981 1.00 98.69 70 LEU A CA 1
ATOM 538 C C . LEU A 1 70 ? -1.627 -1.648 -9.577 1.00 98.69 70 LEU A C 1
ATOM 540 O O . LEU A 1 70 ? -1.303 -2.756 -9.149 1.00 98.69 70 LEU A O 1
ATOM 544 N N . VAL A 1 71 ? -1.565 -0.549 -8.829 1.00 98.69 71 VAL A N 1
ATOM 545 C CA . VAL A 1 71 ? -1.288 -0.562 -7.392 1.00 98.69 71 VAL A CA 1
ATOM 546 C C . VAL A 1 71 ? -2.345 0.249 -6.647 1.00 98.69 71 VAL A C 1
ATOM 548 O O . VAL A 1 71 ? -2.683 1.365 -7.040 1.00 98.69 71 VAL A O 1
ATOM 551 N N . ILE A 1 72 ? -2.867 -0.311 -5.558 1.00 98.81 72 ILE A N 1
ATOM 552 C CA . ILE A 1 72 ? -3.700 0.401 -4.586 1.00 98.81 72 ILE A CA 1
ATOM 553 C C . ILE A 1 72 ? -2.782 0.774 -3.426 1.00 98.81 72 ILE A C 1
ATOM 555 O O . ILE A 1 72 ? -2.341 -0.108 -2.691 1.00 98.81 72 ILE A O 1
ATOM 559 N N . THR A 1 73 ? -2.455 2.056 -3.278 1.00 98.69 73 THR A N 1
ATOM 560 C CA . THR A 1 73 ? -1.481 2.491 -2.271 1.00 98.69 73 THR A CA 1
ATOM 561 C C . THR A 1 73 ? -2.133 2.826 -0.930 1.00 98.69 73 THR A C 1
ATOM 563 O O . THR A 1 73 ? -3.231 3.380 -0.872 1.00 98.69 73 THR A O 1
ATOM 566 N N . ASN A 1 74 ? -1.421 2.544 0.163 1.00 98.44 74 ASN A N 1
ATOM 567 C CA . ASN A 1 74 ? -1.756 2.958 1.528 1.00 98.44 74 ASN A CA 1
ATOM 568 C C . ASN A 1 74 ? -3.163 2.523 1.995 1.00 98.44 74 ASN A C 1
ATOM 570 O O . ASN A 1 74 ? -3.856 3.273 2.690 1.00 98.44 74 ASN A O 1
ATOM 574 N N . VAL A 1 75 ? -3.606 1.318 1.641 1.00 98.75 75 VAL A N 1
ATOM 575 C CA . VAL A 1 75 ? -4.955 0.826 1.949 1.00 98.75 75 VAL A CA 1
ATOM 576 C C . VAL A 1 75 ? -4.988 0.024 3.250 1.00 98.75 75 VAL A C 1
ATOM 578 O O . VAL A 1 75 ? -4.060 -0.719 3.569 1.00 98.75 75 VAL A O 1
ATOM 581 N N . THR A 1 76 ? -6.065 0.185 4.022 1.00 98.81 76 THR A N 1
ATOM 582 C CA . THR A 1 76 ? -6.387 -0.735 5.119 1.00 98.81 76 THR A CA 1
ATOM 583 C C . THR A 1 76 ? -7.077 -1.958 4.524 1.00 98.81 76 THR A C 1
ATOM 585 O O . THR A 1 76 ? -8.200 -1.857 4.033 1.00 98.81 76 THR A O 1
ATOM 588 N N . VAL A 1 77 ? -6.395 -3.098 4.546 1.00 98.75 77 VAL A N 1
ATOM 589 C CA . VAL A 1 77 ? -6.937 -4.395 4.142 1.00 98.75 77 VAL A CA 1
ATOM 590 C C . VAL A 1 77 ? -7.654 -5.003 5.340 1.00 98.75 77 VAL A C 1
ATOM 592 O O . VAL A 1 77 ? -7.122 -5.009 6.449 1.00 98.75 77 VAL A O 1
ATOM 595 N N . VAL A 1 78 ? -8.866 -5.496 5.105 1.00 98.62 78 VAL A N 1
ATOM 596 C CA . VAL A 1 78 ? -9.668 -6.227 6.085 1.00 98.62 78 VAL A CA 1
ATOM 597 C C . VAL A 1 78 ? -9.985 -7.573 5.461 1.00 98.62 78 VAL A C 1
ATOM 599 O O . VAL A 1 78 ? -10.794 -7.649 4.537 1.00 98.62 78 VAL A O 1
ATOM 602 N N . ASP A 1 79 ? -9.307 -8.609 5.931 1.00 98.56 79 ASP A N 1
ATOM 603 C CA . ASP A 1 79 ? -9.399 -9.956 5.378 1.00 98.56 79 ASP A CA 1
ATOM 604 C C . ASP A 1 79 ? -9.374 -11.003 6.501 1.00 98.56 79 ASP A C 1
ATOM 606 O O . ASP A 1 79 ? -8.799 -10.772 7.565 1.00 98.56 79 ASP A O 1
ATOM 610 N N . ALA A 1 80 ? -10.027 -12.144 6.279 1.00 98.38 80 ALA A N 1
ATOM 611 C CA . ALA A 1 80 ? -10.181 -13.176 7.302 1.00 98.38 80 ALA A CA 1
ATOM 612 C C . ALA A 1 80 ? -8.867 -13.904 7.636 1.00 98.38 80 ALA A C 1
ATOM 614 O O . ALA A 1 80 ? -8.693 -14.335 8.774 1.00 98.38 80 ALA A O 1
ATOM 615 N N . GLU A 1 81 ? -7.952 -14.024 6.671 1.00 98.06 81 GLU A N 1
ATOM 616 C CA . GLU A 1 81 ? -6.670 -14.716 6.838 1.00 98.06 81 GLU A CA 1
ATOM 617 C C . GLU A 1 81 ? -5.547 -13.730 7.180 1.00 98.06 81 GLU A C 1
ATOM 619 O O . GLU A 1 81 ? -4.701 -14.003 8.033 1.00 98.06 81 GLU A O 1
ATOM 624 N N . LEU A 1 82 ? -5.533 -12.560 6.531 1.00 98.06 82 LEU A N 1
ATOM 625 C CA . LEU A 1 82 ? -4.487 -11.552 6.740 1.00 98.06 82 LEU A CA 1
ATOM 626 C C . LEU A 1 82 ? -4.732 -10.664 7.968 1.00 98.06 82 LEU A C 1
ATOM 628 O O . LEU A 1 82 ? -3.778 -10.067 8.473 1.00 98.06 82 LEU A O 1
ATOM 632 N N . GLY A 1 83 ? -5.981 -10.565 8.431 1.00 98.50 83 GLY A N 1
ATOM 633 C CA . GLY A 1 83 ? -6.402 -9.677 9.512 1.00 98.50 83 GLY A CA 1
ATOM 634 C C . GLY A 1 83 ? -6.664 -8.241 9.048 1.00 98.50 83 GLY A C 1
ATOM 635 O O . GLY A 1 83 ? -6.995 -7.982 7.885 1.00 98.50 83 GLY A O 1
ATOM 636 N N . VAL A 1 84 ? -6.529 -7.290 9.979 1.00 98.75 84 VAL A N 1
ATOM 637 C CA . VAL A 1 84 ? -6.648 -5.849 9.703 1.00 98.75 84 VAL A CA 1
ATOM 638 C C . VAL A 1 84 ? -5.255 -5.242 9.570 1.00 98.75 84 VAL A C 1
ATOM 640 O O . VAL A 1 84 ? -4.598 -4.915 10.561 1.00 98.75 84 VAL A O 1
ATOM 643 N N . ILE A 1 85 ? -4.798 -5.066 8.333 1.00 98.81 85 ILE A N 1
AT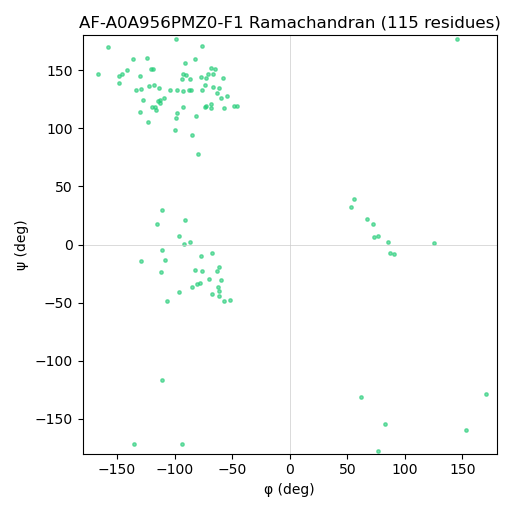OM 644 C CA . ILE A 1 85 ? -3.437 -4.597 8.040 1.00 98.81 85 ILE A CA 1
ATOM 645 C C . ILE A 1 85 ? -3.440 -3.343 7.175 1.00 98.81 85 ILE A C 1
ATOM 647 O O . ILE A 1 85 ? -4.404 -3.032 6.480 1.00 98.81 85 ILE A O 1
ATOM 651 N N . LYS A 1 86 ? -2.325 -2.623 7.193 1.00 98.88 86 LYS A N 1
ATOM 652 C CA . LYS A 1 86 ? -2.053 -1.488 6.317 1.00 98.88 86 LYS A CA 1
ATOM 653 C C . LYS A 1 86 ? -0.980 -1.889 5.306 1.00 98.88 86 LYS A C 1
ATOM 655 O O . LYS A 1 86 ? 0.074 -2.390 5.695 1.00 98.88 86 LYS A O 1
ATOM 660 N N . ALA A 1 87 ? -1.262 -1.723 4.018 1.00 98.88 87 ALA A N 1
ATOM 661 C CA . ALA A 1 87 ? -0.377 -2.175 2.948 1.00 98.88 87 ALA A CA 1
ATOM 662 C C . ALA A 1 87 ? -0.624 -1.415 1.638 1.00 98.88 87 ALA A C 1
ATOM 664 O O . ALA A 1 87 ? -1.608 -0.691 1.490 1.00 98.88 87 ALA A O 1
ATOM 665 N N . ASP A 1 88 ? 0.265 -1.620 0.676 1.00 98.88 88 ASP A N 1
ATOM 666 C CA . ASP A 1 88 ? -0.022 -1.458 -0.743 1.00 98.88 88 ASP A CA 1
ATOM 667 C C . ASP A 1 88 ? -0.455 -2.817 -1.315 1.00 98.88 88 ASP A C 1
ATOM 669 O O . ASP A 1 88 ? 0.037 -3.864 -0.883 1.00 98.88 88 ASP A O 1
ATOM 673 N N . VAL A 1 89 ? -1.357 -2.814 -2.297 1.00 98.88 89 VAL A N 1
ATOM 674 C CA . VAL A 1 89 ? -1.823 -4.030 -2.984 1.00 98.88 89 VAL A CA 1
ATOM 675 C C . VAL A 1 89 ? -1.495 -3.926 -4.466 1.00 98.88 89 VAL A C 1
ATOM 677 O O . VAL A 1 89 ? -1.965 -3.013 -5.147 1.00 98.88 89 VAL A O 1
ATOM 680 N N . GLY A 1 90 ? -0.674 -4.854 -4.955 1.00 98.81 90 GLY A N 1
ATOM 681 C CA . GLY A 1 90 ? -0.237 -4.922 -6.344 1.00 98.81 90 GLY A CA 1
ATOM 682 C C . GLY A 1 90 ? -1.064 -5.912 -7.153 1.00 98.81 90 GLY A C 1
ATOM 683 O O . GLY A 1 90 ? -1.278 -7.052 -6.730 1.00 98.81 90 GLY A O 1
ATOM 684 N N . VAL A 1 91 ? -1.499 -5.481 -8.334 1.00 98.88 91 VAL A N 1
ATOM 685 C CA . VAL A 1 91 ? -2.289 -6.277 -9.273 1.00 98.88 91 VAL A CA 1
ATOM 686 C C . VAL A 1 91 ? -1.566 -6.366 -10.611 1.00 98.88 91 VAL A C 1
ATOM 688 O O . VAL A 1 91 ? -1.054 -5.371 -11.132 1.00 98.88 91 VAL A O 1
ATOM 691 N N . ARG A 1 92 ? -1.549 -7.571 -11.179 1.00 98.50 92 ARG A N 1
ATOM 692 C CA . ARG A 1 92 ? -0.994 -7.849 -12.501 1.00 98.50 92 ARG A CA 1
ATOM 693 C C . ARG A 1 92 ? -1.755 -8.989 -13.164 1.00 98.50 92 ARG A C 1
ATOM 695 O O . ARG A 1 92 ? -2.123 -9.950 -12.495 1.00 98.50 92 ARG A O 1
ATOM 702 N N . ASP A 1 93 ? -2.014 -8.863 -14.463 1.00 98.00 93 ASP A N 1
ATOM 703 C CA . ASP A 1 93 ? -2.753 -9.852 -15.261 1.00 98.00 93 ASP A CA 1
ATOM 704 C C . ASP A 1 93 ? -4.122 -10.215 -14.634 1.00 98.00 93 ASP A C 1
ATOM 706 O O . ASP A 1 93 ? -4.603 -11.341 -14.731 1.00 98.00 93 ASP A O 1
ATOM 710 N N . GLY A 1 94 ? -4.755 -9.244 -13.960 1.00 98.38 94 GLY A N 1
ATOM 711 C CA . GLY A 1 94 ? -6.038 -9.419 -13.270 1.00 98.38 94 GLY A CA 1
ATOM 712 C C . GLY A 1 94 ? -5.972 -10.160 -11.927 1.00 98.38 94 GLY A C 1
ATOM 713 O O . GLY A 1 94 ? -7.020 -10.454 -11.357 1.00 98.38 94 GLY A O 1
ATOM 714 N N . LEU A 1 95 ? -4.776 -10.449 -11.407 1.00 98.62 95 LEU A N 1
ATOM 715 C CA . LEU A 1 95 ? -4.556 -11.172 -10.153 1.00 98.62 95 LEU A CA 1
ATOM 716 C C . LEU A 1 95 ? -3.813 -10.311 -9.127 1.00 98.62 95 LEU A C 1
ATOM 718 O O . LEU A 1 95 ? -2.999 -9.460 -9.484 1.00 98.62 95 LEU A O 1
ATOM 722 N N . ILE A 1 96 ? -4.062 -10.563 -7.840 1.00 98.75 96 ILE A N 1
ATOM 723 C CA . ILE A 1 96 ? -3.257 -9.997 -6.752 1.00 98.75 96 ILE A CA 1
ATOM 724 C C . ILE A 1 96 ? -1.906 -10.714 -6.753 1.00 98.75 96 ILE A C 1
ATOM 726 O O . ILE A 1 96 ? -1.851 -11.928 -6.564 1.00 98.75 96 ILE A O 1
ATOM 730 N N . VAL A 1 97 ? -0.825 -9.964 -6.959 1.00 98.44 97 VAL A N 1
ATOM 731 C CA . VAL A 1 97 ? 0.545 -10.511 -7.012 1.00 98.44 97 VAL A CA 1
ATOM 732 C C . VAL A 1 97 ? 1.387 -10.142 -5.797 1.00 98.44 97 VAL A C 1
ATOM 734 O O . VAL A 1 97 ? 2.434 -10.742 -5.572 1.00 98.44 97 VAL A O 1
ATOM 737 N N . GLY A 1 98 ? 0.928 -9.187 -4.989 1.00 98.56 98 GLY A N 1
ATOM 738 C CA . GLY A 1 98 ? 1.606 -8.813 -3.758 1.00 98.56 98 GLY A CA 1
ATOM 739 C C . GLY A 1 98 ? 0.746 -7.943 -2.851 1.00 98.56 98 GLY A C 1
ATOM 740 O O . GLY A 1 98 ? -0.048 -7.124 -3.315 1.00 98.56 98 GLY A O 1
ATOM 741 N N . ILE A 1 99 ? 0.935 -8.129 -1.548 1.00 98.81 99 ILE A N 1
ATOM 742 C CA . ILE A 1 99 ? 0.385 -7.292 -0.482 1.00 98.81 99 ILE A CA 1
ATOM 743 C C . ILE A 1 99 ? 1.565 -6.946 0.423 1.00 98.81 99 ILE A C 1
ATOM 745 O O . ILE A 1 99 ? 2.171 -7.837 1.018 1.00 98.81 99 ILE A O 1
ATOM 749 N N . GLY A 1 100 ? 1.938 -5.671 0.480 1.00 98.75 100 GLY A N 1
ATOM 750 C CA . GLY A 1 100 ? 3.188 -5.263 1.115 1.00 98.75 100 GLY A CA 1
ATOM 751 C C . GLY A 1 100 ? 3.525 -3.803 0.857 1.00 98.75 100 GLY A C 1
ATOM 752 O O . GLY A 1 100 ? 2.694 -2.925 1.081 1.00 98.75 100 GLY A O 1
ATOM 753 N N . LYS A 1 101 ? 4.747 -3.546 0.389 1.00 98.75 101 LYS A N 1
ATOM 754 C CA . LYS A 1 101 ? 5.257 -2.216 0.051 1.00 98.75 101 LYS A CA 1
ATOM 755 C C . LYS A 1 101 ? 5.558 -2.134 -1.438 1.00 98.75 101 LYS A C 1
ATOM 757 O O . LYS A 1 101 ? 6.478 -2.797 -1.915 1.00 98.75 101 LYS A O 1
ATOM 762 N N . ALA A 1 102 ? 4.834 -1.281 -2.151 1.00 98.75 102 ALA A N 1
ATOM 763 C CA . ALA A 1 102 ? 5.103 -0.991 -3.551 1.00 98.75 102 ALA A CA 1
ATOM 764 C C . ALA A 1 102 ? 6.067 0.195 -3.703 1.00 98.75 102 ALA A C 1
ATOM 766 O O . ALA A 1 102 ? 6.174 1.050 -2.818 1.00 98.75 102 ALA A O 1
ATOM 767 N N . GLY A 1 103 ? 6.768 0.267 -4.829 1.00 98.62 103 GLY A N 1
ATOM 768 C CA . GLY A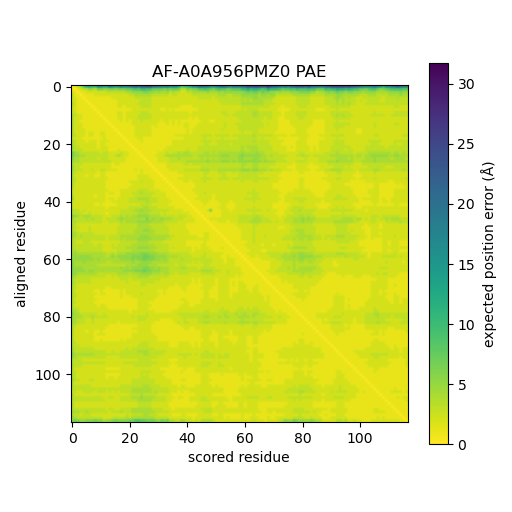 1 103 ? 7.619 1.406 -5.176 1.00 98.62 103 GLY A CA 1
ATOM 769 C C . GLY A 1 103 ? 8.757 1.016 -6.106 1.00 98.62 103 GLY A C 1
ATOM 770 O O . GLY A 1 103 ? 8.713 -0.032 -6.735 1.00 98.62 103 GLY A O 1
ATOM 771 N N . ASN A 1 104 ? 9.806 1.827 -6.149 1.00 98.50 104 ASN A N 1
ATOM 772 C CA . ASN A 1 104 ? 10.998 1.550 -6.942 1.00 98.50 104 ASN A CA 1
ATOM 773 C C . ASN A 1 104 ? 12.102 0.938 -6.058 1.00 98.50 104 ASN A C 1
ATOM 775 O O . ASN A 1 104 ? 12.649 1.647 -5.207 1.00 98.50 104 ASN A O 1
ATOM 779 N N . PRO A 1 105 ? 12.481 -0.340 -6.251 1.00 98.00 105 PRO A N 1
ATOM 780 C CA . PRO A 1 105 ? 13.530 -0.984 -5.457 1.00 98.00 105 PRO A CA 1
ATOM 781 C C . PRO A 1 105 ? 14.911 -0.324 -5.581 1.00 98.00 105 PRO A C 1
ATOM 783 O O . PRO A 1 105 ? 15.762 -0.534 -4.721 1.00 98.00 105 PRO A O 1
ATOM 786 N N . ASN A 1 106 ? 15.148 0.463 -6.635 1.00 97.44 106 ASN A N 1
ATOM 787 C CA . ASN A 1 106 ? 16.430 1.135 -6.849 1.00 97.44 106 ASN A CA 1
ATOM 788 C C . ASN A 1 106 ? 16.617 2.359 -5.942 1.00 97.44 106 ASN A C 1
ATOM 790 O O . ASN A 1 106 ? 17.750 2.779 -5.715 1.00 97.44 106 ASN A O 1
ATOM 794 N N . THR A 1 107 ? 15.526 2.951 -5.450 1.00 97.75 107 THR A N 1
ATOM 795 C CA . THR A 1 107 ? 15.570 4.219 -4.701 1.00 97.75 107 THR A CA 1
ATOM 796 C C . THR A 1 107 ? 14.832 4.180 -3.370 1.00 97.75 107 THR A C 1
ATOM 798 O O . THR A 1 107 ? 15.012 5.097 -2.578 1.00 97.75 107 THR A O 1
ATOM 801 N N . MET A 1 108 ? 13.997 3.168 -3.125 1.00 98.38 108 MET A N 1
ATOM 802 C CA . MET A 1 108 ? 13.175 3.055 -1.920 1.00 98.38 108 MET A CA 1
ATOM 803 C C . MET A 1 108 ? 13.545 1.807 -1.127 1.00 98.38 108 MET A C 1
ATOM 805 O O . MET A 1 108 ? 13.697 0.713 -1.677 1.00 98.38 108 MET A O 1
ATOM 809 N N . HIS A 1 109 ? 13.624 1.943 0.193 1.00 97.81 109 HIS A N 1
ATOM 810 C CA . HIS A 1 109 ? 13.877 0.806 1.070 1.00 97.81 109 HIS A CA 1
ATOM 811 C C . HIS A 1 109 ? 12.630 -0.067 1.269 1.00 97.81 109 HIS A C 1
ATOM 813 O O . HIS A 1 109 ? 11.506 0.422 1.378 1.00 97.81 109 HIS A O 1
ATOM 819 N N . GLY A 1 110 ? 12.844 -1.383 1.369 1.00 98.06 110 GLY A N 1
ATOM 820 C CA . GLY A 1 110 ? 11.816 -2.338 1.791 1.00 98.06 110 GLY A CA 1
ATOM 821 C C . GLY A 1 110 ? 10.706 -2.608 0.774 1.00 98.06 110 GLY A C 1
ATOM 822 O O . GLY A 1 110 ? 9.666 -3.130 1.165 1.00 98.06 110 GLY A O 1
ATOM 823 N N . VAL A 1 111 ? 10.901 -2.280 -0.509 1.00 98.69 111 VAL A N 1
ATOM 824 C CA . VAL A 1 111 ? 9.955 -2.661 -1.570 1.00 98.69 111 VAL A CA 1
ATOM 825 C C . VAL A 1 111 ? 9.833 -4.184 -1.622 1.00 98.69 111 VAL A C 1
ATOM 827 O O . VAL A 1 111 ? 10.830 -4.902 -1.717 1.00 98.69 111 VAL A O 1
ATOM 830 N N . THR A 1 112 ? 8.602 -4.684 -1.539 1.00 98.69 112 THR A N 1
ATOM 831 C CA . THR A 1 112 ? 8.305 -6.115 -1.587 1.00 98.69 112 THR A CA 1
ATOM 832 C C . THR A 1 112 ? 8.640 -6.669 -2.971 1.00 98.69 112 THR A C 1
ATOM 834 O O . THR A 1 112 ? 8.307 -6.069 -3.995 1.00 98.69 112 THR A O 1
ATOM 837 N N . THR A 1 113 ? 9.301 -7.828 -3.025 1.00 97.88 113 THR A N 1
ATOM 838 C CA . THR A 1 113 ? 9.625 -8.499 -4.291 1.00 97.88 113 THR A CA 1
ATOM 839 C C . THR A 1 113 ? 8.358 -8.712 -5.122 1.00 97.88 113 THR A C 1
ATOM 841 O O . THR A 1 113 ? 7.376 -9.252 -4.624 1.00 97.88 113 THR A O 1
ATOM 844 N N . GLY A 1 114 ? 8.379 -8.282 -6.387 1.00 97.44 114 GLY A N 1
ATOM 845 C CA . GLY A 1 114 ? 7.220 -8.354 -7.286 1.00 97.44 114 GLY A CA 1
ATOM 846 C C . GLY A 1 114 ? 6.236 -7.182 -7.179 1.00 97.44 114 GLY A C 1
ATOM 847 O O . GLY A 1 114 ? 5.242 -7.176 -7.895 1.00 97.44 114 GLY A O 1
ATOM 848 N N . MET A 1 115 ? 6.507 -6.181 -6.333 1.00 98.62 115 MET A N 1
ATOM 849 C CA . MET A 1 115 ? 5.677 -4.974 -6.182 1.00 98.62 115 MET A CA 1
ATOM 850 C C . MET A 1 115 ? 6.364 -3.703 -6.699 1.00 98.62 115 MET A C 1
ATOM 852 O O . MET A 1 115 ? 6.125 -2.605 -6.194 1.00 98.62 115 MET A O 1
ATOM 856 N N . ALA A 1 116 ? 7.235 -3.855 -7.697 1.00 98.12 116 ALA A N 1
ATOM 857 C CA . ALA A 1 116 ? 7.849 -2.719 -8.366 1.00 98.12 116 ALA A CA 1
ATOM 858 C C . ALA A 1 116 ? 6.837 -2.019 -9.286 1.00 98.12 116 ALA A C 1
ATOM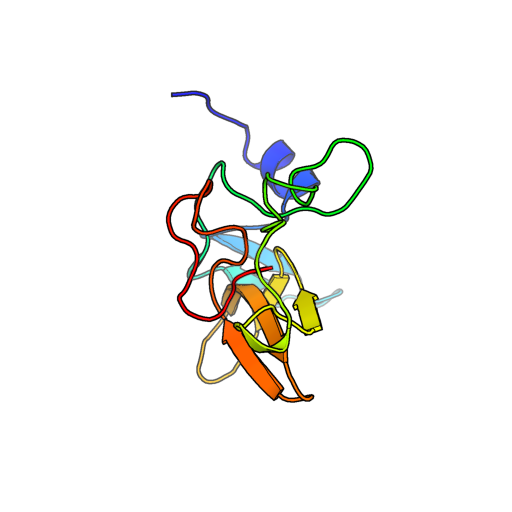 860 O O . ALA A 1 116 ? 6.067 -2.688 -9.986 1.00 98.12 116 ALA A O 1
ATOM 861 N N . VAL A 1 117 ? 6.834 -0.686 -9.266 1.00 95.56 117 VAL A N 1
ATOM 862 C CA . VAL A 1 117 ? 5.911 0.159 -10.046 1.00 95.56 117 VAL A CA 1
ATOM 863 C C . VAL A 1 117 ? 6.673 1.051 -10.995 1.00 95.56 117 VAL A C 1
ATOM 865 O O . VAL A 1 117 ? 7.773 1.484 -10.594 1.00 95.56 117 VAL A O 1
#

Nearest PDB structures (foldseek):
  6yl3-assembly1_C  TM=9.978E-01  e=4.174E-15  Yersinia enterocolitica W22703
  7p7o-assembly1_CCC  TM=9.880E-01  e=3.453E-12  Sporosarcina pasteurii
  7p7n-assembly1_CCC  TM=9.878E-01  e=4.471E-12  Sporosarcina pasteurii
  1ie7-assembly1_C  TM=9.882E-01  e=5.088E-12  Sporosarcina pasteurii
  4z42-assembly1_C  TM=9.512E-01  e=1.228E-12  Yersinia enterocolitica W22703